Protein AF-A0A4D6H4Y0-F1 (afdb_monomer)

Nearest PDB structures (foldseek):
  6u6x-assembly2_B  TM=6.270E-01  e=1.393E+00  Homo sapiens

Mean predicted aligned error: 6.69 Å

pLDDT: mean 81.35, std 14.56, range [48.69, 95.5]

Sequence (61 aa):
MAAAIRPDNTDAMETTVEGDTLSTRISRETVGGLQSTVDDTVVNLTVADAIVDTTRTHIYE

Solvent-accessible surface area (backbone atoms only — not comparable to f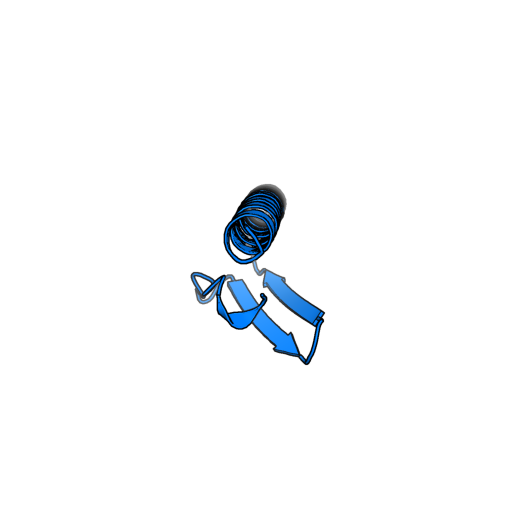ull-atom values): 3790 Å² total; per-residue (Å²): 113,70,82,76,61,73,71,87,65,45,103,45,30,46,73,48,73,58,92,93,44,76,49,73,51,76,58,59,99,41,71,67,57,39,50,53,52,51,52,53,49,55,53,51,51,53,54,52,50,53,51,49,52,53,50,53,60,64,74,77,110

Secondary structure (DSSP, 8-state):
-TTTS----BTTEEEEEETTEEEEEE--SSHHHHHHHHHHHHHHHHHHHHHHHHHHHHH--

Radius of gyration: 13.77 Å; Cα contacts (8 Å, |Δi|>4): 39; chains: 1; bounding box: 29×22×40 Å

Structure (mmCIF, N/CA/C/O backbone):
data_AF-A0A4D6H4Y0-F1
#
_entry.id   AF-A0A4D6H4Y0-F1
#
loop_
_atom_site.group_PDB
_atom_site.id
_atom_site.type_symbol
_atom_site.label_atom_id
_atom_site.label_alt_id
_atom_site.label_comp_id
_atom_site.label_asym_id
_atom_site.label_entity_id
_atom_site.label_seq_id
_atom_site.pdbx_PDB_ins_code
_atom_site.Cartn_x
_atom_site.Cartn_y
_atom_site.Cartn_z
_atom_site.occupancy
_atom_site.B_iso_or_equiv
_atom_site.auth_seq_id
_atom_site.auth_comp_id
_atom_site.auth_asym_id
_atom_site.auth_atom_id
_atom_site.pdbx_PDB_model_num
ATOM 1 N N . MET A 1 1 ? 6.937 -5.655 -11.464 1.00 52.62 1 MET A N 1
ATOM 2 C CA . MET A 1 1 ? 6.922 -4.341 -10.776 1.00 52.62 1 MET A CA 1
ATOM 3 C C . MET A 1 1 ? 6.515 -4.501 -9.325 1.00 52.62 1 MET A C 1
ATOM 5 O O . MET A 1 1 ? 7.280 -4.112 -8.458 1.00 52.62 1 MET A O 1
ATOM 9 N N . ALA A 1 2 ? 5.391 -5.163 -9.055 1.00 48.69 2 ALA A N 1
ATOM 10 C CA . ALA A 1 2 ? 4.849 -5.298 -7.708 1.00 48.69 2 ALA A CA 1
ATOM 11 C C . ALA A 1 2 ? 5.800 -5.938 -6.665 1.00 48.69 2 ALA A C 1
AT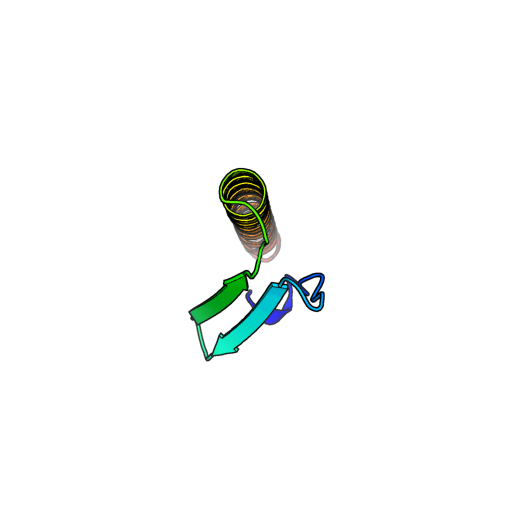OM 13 O O . ALA A 1 2 ? 5.825 -5.496 -5.527 1.00 48.69 2 ALA A O 1
ATOM 14 N N . ALA A 1 3 ? 6.663 -6.891 -7.047 1.00 52.09 3 ALA A N 1
ATOM 15 C CA . ALA A 1 3 ? 7.654 -7.478 -6.128 1.00 52.09 3 ALA A CA 1
ATOM 16 C C . ALA A 1 3 ? 8.883 -6.585 -5.825 1.00 52.09 3 ALA A C 1
ATOM 18 O O . ALA A 1 3 ? 9.640 -6.888 -4.907 1.00 52.09 3 ALA A O 1
ATOM 19 N N . ALA A 1 4 ? 9.115 -5.520 -6.605 1.00 55.34 4 ALA A N 1
ATOM 20 C CA . ALA A 1 4 ? 10.267 -4.623 -6.437 1.00 55.34 4 ALA A CA 1
ATOM 21 C C . ALA A 1 4 ? 9.990 -3.492 -5.433 1.00 55.34 4 ALA A C 1
ATOM 23 O O . ALA A 1 4 ? 10.913 -2.966 -4.818 1.00 55.34 4 ALA A O 1
ATOM 24 N N . ILE A 1 5 ? 8.714 -3.162 -5.228 1.00 57.59 5 ILE A N 1
ATOM 25 C CA . ILE A 1 5 ? 8.255 -2.314 -4.133 1.00 57.59 5 ILE A CA 1
ATOM 26 C C . ILE A 1 5 ? 8.080 -3.252 -2.947 1.00 57.59 5 ILE A C 1
ATOM 28 O O . ILE A 1 5 ? 6.979 -3.733 -2.715 1.00 57.59 5 ILE A O 1
ATOM 32 N N . ARG A 1 6 ? 9.163 -3.631 -2.257 1.00 51.94 6 ARG A N 1
ATOM 33 C CA . ARG A 1 6 ? 9.017 -4.435 -1.038 1.00 51.94 6 ARG A CA 1
ATOM 34 C C . ARG A 1 6 ? 8.387 -3.517 0.017 1.00 51.94 6 ARG A C 1
ATOM 36 O O . ARG A 1 6 ? 9.077 -2.608 0.472 1.00 51.94 6 ARG A O 1
ATOM 43 N N . PRO A 1 7 ? 7.100 -3.684 0.357 1.00 57.72 7 PRO A N 1
ATOM 44 C CA . PRO A 1 7 ? 6.402 -2.736 1.211 1.00 57.72 7 PRO A CA 1
ATOM 45 C C . PRO A 1 7 ? 6.925 -2.903 2.637 1.00 57.72 7 PRO A C 1
ATOM 47 O O . PRO A 1 7 ? 7.215 -4.031 3.054 1.00 57.72 7 PRO A O 1
ATOM 50 N N . ASP A 1 8 ? 7.032 -1.806 3.386 1.00 63.38 8 ASP A N 1
ATOM 51 C CA . ASP A 1 8 ? 7.239 -1.875 4.834 1.00 63.38 8 ASP A CA 1
ATOM 52 C C . ASP A 1 8 ? 5.950 -2.394 5.475 1.00 63.38 8 ASP A C 1
ATOM 54 O O . ASP A 1 8 ? 5.084 -1.643 5.927 1.00 63.38 8 ASP A O 1
ATOM 58 N N . ASN A 1 9 ? 5.790 -3.716 5.449 1.00 56.78 9 ASN A N 1
ATOM 59 C CA . ASN A 1 9 ? 4.690 -4.370 6.130 1.00 56.78 9 ASN A CA 1
ATOM 60 C C . ASN A 1 9 ? 4.846 -4.131 7.635 1.00 56.78 9 ASN A C 1
ATOM 62 O O . ASN A 1 9 ? 5.888 -4.409 8.231 1.00 56.78 9 ASN A O 1
ATOM 66 N N . THR A 1 10 ? 3.779 -3.632 8.243 1.00 64.25 10 THR A N 1
ATOM 67 C CA . THR A 1 10 ? 3.640 -3.445 9.690 1.00 64.25 10 THR A CA 1
ATOM 68 C C . THR A 1 10 ? 2.320 -4.078 10.119 1.00 64.25 10 THR A C 1
ATOM 70 O O . THR A 1 10 ? 1.451 -4.293 9.280 1.00 64.25 10 THR A O 1
ATOM 73 N N . ASP A 1 11 ? 2.089 -4.313 11.413 1.00 65.25 11 ASP A N 1
ATOM 74 C CA . ASP A 1 11 ? 0.779 -4.814 11.884 1.00 65.25 11 ASP A CA 1
ATOM 75 C C . ASP A 1 11 ? -0.400 -3.896 11.482 1.00 65.25 11 ASP A C 1
ATOM 77 O O . ASP A 1 11 ? -1.562 -4.297 11.486 1.00 65.25 11 ASP A O 1
ATOM 81 N N . ALA A 1 12 ? -0.104 -2.651 11.099 1.00 71.31 12 ALA A N 1
ATOM 82 C CA . ALA A 1 12 ? -1.063 -1.665 10.626 1.00 71.31 12 ALA A CA 1
ATOM 83 C C . ALA A 1 12 ? -1.182 -1.567 9.089 1.00 71.31 12 ALA A C 1
ATOM 85 O O . ALA A 1 12 ? -2.052 -0.845 8.593 1.00 71.31 12 ALA A O 1
ATOM 86 N N . MET A 1 13 ? -0.327 -2.255 8.329 1.00 81.94 13 MET A N 1
ATOM 87 C CA . MET A 1 13 ? -0.313 -2.234 6.867 1.00 81.94 13 MET A CA 1
ATOM 88 C C . MET A 1 13 ? 0.209 -3.560 6.316 1.00 81.94 13 MET A C 1
ATOM 90 O O . MET A 1 13 ? 1.377 -3.903 6.483 1.00 81.94 13 MET A O 1
ATOM 94 N N . GLU A 1 14 ? -0.650 -4.262 5.593 1.00 88.25 14 GLU A N 1
ATOM 95 C CA . GLU A 1 14 ? -0.313 -5.498 4.898 1.00 88.25 14 GLU A CA 1
ATOM 96 C C . GLU A 1 14 ? -0.499 -5.288 3.401 1.00 88.25 14 GLU A C 1
ATOM 98 O O . GLU A 1 14 ? -1.537 -4.793 2.961 1.00 88.25 14 GLU A O 1
ATOM 103 N N . THR A 1 15 ? 0.503 -5.658 2.611 1.00 87.12 15 THR A N 1
ATOM 104 C CA . THR A 1 15 ? 0.429 -5.580 1.153 1.00 87.12 15 THR A CA 1
ATOM 105 C C . THR A 1 15 ? 0.701 -6.939 0.526 1.00 87.12 15 THR A C 1
ATOM 107 O O . THR A 1 15 ? 1.703 -7.589 0.834 1.00 87.12 15 THR A O 1
ATOM 110 N N . THR A 1 16 ? -0.175 -7.344 -0.388 1.00 88.75 16 THR A N 1
ATOM 111 C CA . THR A 1 16 ? -0.080 -8.579 -1.165 1.00 88.75 16 THR A CA 1
ATOM 112 C C . THR A 1 16 ? -0.044 -8.277 -2.659 1.00 88.75 16 THR A C 1
ATOM 114 O O . THR A 1 16 ? -0.541 -7.252 -3.130 1.00 88.75 16 THR A O 1
ATOM 117 N N . VAL A 1 17 ? 0.582 -9.178 -3.413 1.00 89.75 17 VAL A N 1
ATOM 118 C CA . VAL A 1 17 ? 0.682 -9.102 -4.872 1.00 89.75 17 VAL A CA 1
ATOM 119 C C . VAL A 1 17 ? 0.051 -10.349 -5.462 1.00 89.75 17 VAL A C 1
ATOM 121 O O . VAL A 1 17 ? 0.491 -11.460 -5.168 1.00 89.75 17 VAL A O 1
ATOM 124 N N . GLU A 1 18 ? -0.932 -10.158 -6.331 1.00 88.44 18 GLU A N 1
ATOM 125 C CA . GLU A 1 18 ? -1.629 -11.223 -7.046 1.00 88.44 18 GLU A CA 1
ATOM 126 C C . GLU A 1 18 ? -1.606 -10.917 -8.547 1.00 88.44 18 GLU A C 1
ATOM 128 O O . GLU A 1 18 ? -2.358 -10.080 -9.049 1.00 88.44 18 GLU A O 1
ATOM 133 N N . GLY A 1 19 ? -0.694 -11.572 -9.274 1.00 87.69 19 GLY A N 1
ATOM 134 C CA . GLY A 1 19 ? -0.446 -11.271 -10.686 1.00 87.69 19 GLY A CA 1
ATOM 135 C C . GLY A 1 19 ? -0.011 -9.815 -10.875 1.00 87.69 19 GLY A C 1
ATOM 136 O O . GLY A 1 19 ? 1.030 -9.407 -10.359 1.00 87.69 19 GLY A O 1
ATOM 137 N N . ASP A 1 20 ? -0.832 -9.044 -11.589 1.00 86.69 20 ASP A N 1
ATOM 138 C CA . ASP A 1 20 ? -0.621 -7.612 -11.837 1.00 86.69 20 ASP A CA 1
ATOM 139 C C . ASP A 1 20 ? -1.330 -6.702 -10.816 1.00 86.69 20 ASP A C 1
ATOM 141 O O . ASP A 1 20 ? -1.261 -5.479 -10.920 1.00 86.69 20 ASP A O 1
ATOM 145 N N . THR A 1 21 ? -2.012 -7.277 -9.820 1.00 87.31 21 THR A N 1
ATOM 146 C CA . THR A 1 21 ? -2.735 -6.519 -8.791 1.00 87.31 21 THR A CA 1
ATOM 147 C C . THR A 1 21 ? -1.907 -6.399 -7.517 1.00 87.31 21 THR A C 1
ATOM 149 O O . THR A 1 21 ? -1.433 -7.395 -6.970 1.00 87.31 21 THR A O 1
ATOM 152 N N . LEU A 1 22 ? -1.772 -5.170 -7.019 1.00 89.06 22 LEU A N 1
ATOM 153 C CA . LEU A 1 22 ? -1.244 -4.864 -5.693 1.00 89.06 22 LEU A CA 1
ATOM 154 C C . LEU A 1 22 ? -2.421 -4.535 -4.769 1.00 89.06 22 LEU A C 1
ATOM 156 O O . LEU A 1 22 ? -3.148 -3.575 -5.022 1.00 89.06 22 LEU A O 1
ATOM 160 N N . SER A 1 23 ? -2.613 -5.319 -3.712 1.00 91.31 23 SER A N 1
ATOM 161 C CA . SER A 1 23 ? -3.656 -5.088 -2.713 1.00 91.31 23 SER A CA 1
ATOM 162 C C . SER A 1 23 ? -3.020 -4.691 -1.391 1.00 91.31 23 SER A C 1
ATOM 164 O O . SER A 1 23 ? -2.231 -5.445 -0.827 1.00 91.31 23 SER A O 1
ATOM 166 N N . THR A 1 24 ? -3.387 -3.522 -0.874 1.00 90.31 24 THR A N 1
ATOM 167 C CA . THR A 1 24 ? -2.905 -3.024 0.416 1.00 90.31 24 THR A CA 1
ATOM 168 C C . THR A 1 24 ? -4.077 -2.880 1.377 1.00 90.31 24 THR A C 1
ATOM 170 O O . THR A 1 24 ? -5.017 -2.121 1.136 1.0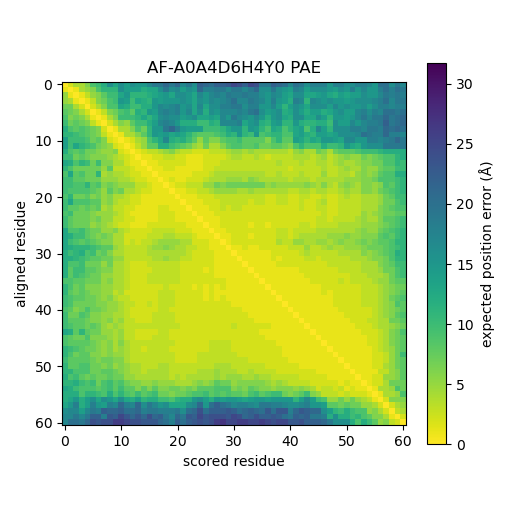0 90.31 24 THR A O 1
ATOM 173 N N . ARG A 1 25 ? -4.006 -3.585 2.505 1.00 91.81 25 ARG A N 1
ATOM 174 C CA . ARG A 1 25 ? -4.913 -3.431 3.640 1.00 91.81 25 ARG A CA 1
ATOM 175 C C . ARG A 1 25 ? -4.262 -2.525 4.679 1.00 91.81 25 ARG A C 1
ATOM 177 O O . ARG A 1 25 ? -3.187 -2.834 5.183 1.00 91.81 25 ARG A O 1
ATOM 184 N N . ILE A 1 26 ? -4.940 -1.436 5.037 1.00 90.69 26 ILE A N 1
ATOM 185 C CA . ILE A 1 26 ? -4.463 -0.464 6.030 1.00 90.69 26 ILE A CA 1
ATOM 186 C C . ILE A 1 26 ? -5.438 -0.430 7.207 1.00 90.69 26 ILE A C 1
ATOM 188 O O . ILE A 1 26 ? -6.646 -0.292 7.012 1.00 90.69 26 ILE A O 1
ATOM 192 N N . SER A 1 27 ? -4.911 -0.52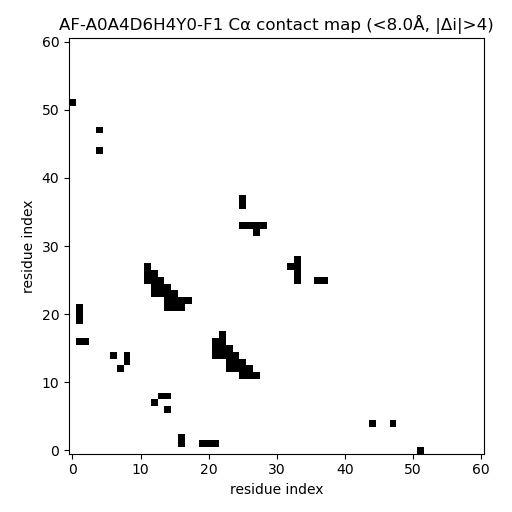6 8.427 1.00 90.56 27 SER A N 1
ATOM 193 C CA . SER A 1 27 ? -5.678 -0.424 9.673 1.00 90.56 27 SER A CA 1
ATOM 194 C C . SER A 1 27 ? -5.108 0.700 10.537 1.00 90.56 27 SER A C 1
ATOM 196 O O . SER A 1 27 ? -3.942 0.661 10.927 1.00 90.56 27 SER A O 1
ATOM 198 N N . ARG A 1 28 ? -5.921 1.718 10.846 1.00 91.44 28 ARG A N 1
ATOM 199 C CA . ARG A 1 28 ? -5.538 2.859 11.694 1.00 91.44 28 ARG A CA 1
ATOM 200 C C . ARG A 1 28 ? -6.658 3.210 12.662 1.00 91.44 28 ARG A C 1
ATOM 202 O O . ARG A 1 28 ? -7.832 3.095 12.327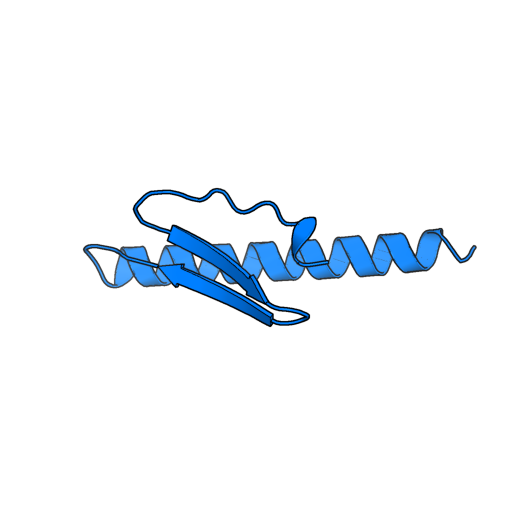 1.00 91.44 28 ARG A O 1
ATOM 209 N N . GLU A 1 29 ? -6.275 3.682 13.843 1.00 92.69 29 GLU A N 1
ATOM 210 C CA . GLU A 1 29 ? -7.209 4.072 14.909 1.00 92.69 29 GLU A CA 1
ATOM 211 C C . GLU A 1 29 ? -7.980 5.356 14.579 1.00 92.69 29 GLU A C 1
ATOM 213 O O . GLU A 1 29 ? -9.066 5.590 15.104 1.00 92.69 29 GLU A O 1
ATOM 218 N N . THR A 1 30 ? -7.426 6.197 13.702 1.00 94.06 30 THR A N 1
ATOM 219 C CA . THR A 1 30 ? -8.024 7.475 13.315 1.00 94.06 30 THR A CA 1
ATOM 220 C C . THR A 1 30 ? -8.147 7.590 11.803 1.00 94.06 30 THR A C 1
ATOM 222 O O . THR A 1 30 ? -7.309 7.096 11.047 1.00 94.06 30 THR A O 1
ATOM 225 N N . VAL A 1 31 ? -9.177 8.311 11.354 1.00 95.50 31 VAL A N 1
ATOM 226 C CA . VAL A 1 31 ? -9.389 8.608 9.929 1.00 95.50 31 VAL A CA 1
ATOM 227 C C . VAL A 1 31 ? -8.242 9.449 9.362 1.00 95.50 31 VAL A C 1
ATOM 229 O O . VAL A 1 31 ? -7.805 9.196 8.247 1.00 95.50 31 VAL A O 1
ATOM 232 N N . GLY A 1 32 ? -7.704 10.396 10.141 1.00 94.62 32 GLY A N 1
ATOM 233 C CA . GLY A 1 32 ? -6.540 11.189 9.726 1.00 94.62 32 GLY A CA 1
ATOM 234 C C . GLY A 1 32 ? -5.285 10.332 9.534 1.00 94.62 32 GLY A C 1
ATOM 235 O O . GLY A 1 32 ? -4.587 10.474 8.536 1.00 94.62 32 GLY A O 1
ATOM 236 N N . GLY A 1 33 ? -5.036 9.377 10.437 1.00 91.25 33 GLY A N 1
ATOM 237 C CA . GLY A 1 33 ? -3.934 8.425 10.285 1.00 91.25 33 GLY A CA 1
ATOM 238 C C . GLY A 1 33 ? -4.118 7.493 9.085 1.00 91.25 33 GLY A C 1
ATOM 239 O O . GLY A 1 33 ? -3.145 7.183 8.394 1.00 91.25 33 GLY A O 1
ATOM 240 N N . LEU A 1 34 ? -5.358 7.066 8.813 1.00 92.50 34 LEU A N 1
ATOM 241 C CA . LEU A 1 34 ? -5.690 6.277 7.624 1.00 92.50 34 LEU A CA 1
ATOM 242 C C . LEU A 1 34 ? -5.403 7.067 6.346 1.00 92.50 34 LEU A C 1
ATOM 244 O O . LEU A 1 34 ? -4.689 6.567 5.483 1.00 92.50 34 LEU A O 1
ATOM 248 N N . GLN A 1 35 ? -5.909 8.298 6.255 1.00 94.38 35 GLN A N 1
ATOM 249 C CA . GLN A 1 35 ? -5.742 9.156 5.085 1.00 94.38 35 GLN A CA 1
ATOM 250 C C . GLN A 1 35 ? -4.267 9.459 4.809 1.00 94.38 35 GLN A C 1
ATOM 252 O O . GLN A 1 35 ? -3.822 9.242 3.689 1.00 94.38 35 GLN A O 1
ATOM 257 N N . SER A 1 36 ? -3.486 9.827 5.828 1.00 91.94 36 SER A N 1
ATOM 258 C CA . SER A 1 36 ? -2.040 10.034 5.666 1.00 91.94 36 SER A CA 1
ATOM 259 C C . SER A 1 36 ? -1.334 8.789 5.119 1.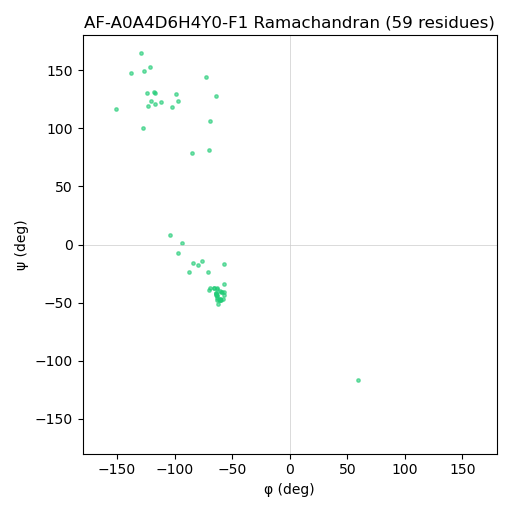00 91.94 36 SER A C 1
ATOM 261 O O . SER A 1 36 ? -0.518 8.893 4.215 1.00 91.94 36 SER A O 1
ATOM 263 N N . THR A 1 37 ? -1.674 7.596 5.624 1.00 90.31 37 THR A N 1
ATOM 264 C CA . THR A 1 37 ? -1.026 6.349 5.175 1.00 90.31 37 THR A CA 1
ATOM 265 C C . THR A 1 37 ? -1.404 5.996 3.733 1.00 90.31 37 THR A C 1
ATOM 267 O O . THR A 1 37 ? -0.576 5.486 2.977 1.00 90.31 37 THR A O 1
ATOM 270 N N . VAL A 1 38 ? -2.658 6.245 3.346 1.00 91.50 38 VAL A N 1
ATOM 271 C CA . VAL A 1 38 ? -3.119 6.060 1.964 1.00 91.50 38 VAL A CA 1
ATOM 272 C C . VAL A 1 38 ? -2.374 7.011 1.029 1.00 91.50 38 VAL A C 1
ATOM 274 O O . VAL A 1 38 ? -1.845 6.557 0.016 1.00 91.50 38 VAL A O 1
ATOM 277 N N . ASP A 1 39 ? -2.280 8.290 1.391 1.00 92.56 39 ASP A N 1
ATOM 278 C CA . ASP A 1 39 ? -1.589 9.304 0.593 1.00 92.56 39 ASP A CA 1
ATOM 279 C C . ASP A 1 39 ? -0.111 8.945 0.387 1.00 92.56 39 ASP A C 1
ATOM 281 O O . ASP A 1 39 ? 0.359 8.914 -0.753 1.00 92.56 39 ASP A O 1
ATOM 285 N N . ASP A 1 40 ? 0.595 8.568 1.457 1.00 89.25 40 ASP A N 1
ATOM 286 C CA . ASP A 1 40 ? 1.994 8.127 1.386 1.00 89.25 40 ASP A CA 1
ATOM 287 C C . ASP A 1 40 ? 2.157 6.906 0.467 1.00 89.25 40 ASP A C 1
ATOM 289 O O . ASP A 1 40 ? 3.090 6.830 -0.337 1.00 89.25 40 ASP A O 1
ATOM 293 N N . THR A 1 41 ? 1.224 5.951 0.542 1.00 87.44 41 THR A N 1
ATOM 294 C CA . THR A 1 41 ? 1.242 4.755 -0.310 1.00 87.44 41 THR A CA 1
ATOM 295 C C . THR A 1 41 ? 1.100 5.134 -1.784 1.00 87.44 41 THR A C 1
ATOM 297 O O . THR A 1 41 ? 1.877 4.662 -2.610 1.00 87.44 41 THR A O 1
ATOM 300 N N . VAL A 1 42 ? 0.166 6.022 -2.133 1.00 91.44 42 VAL A N 1
ATOM 301 C CA . VAL A 1 42 ? -0.039 6.472 -3.522 1.00 91.44 42 VAL A CA 1
ATOM 302 C C . VAL A 1 42 ? 1.185 7.216 -4.059 1.00 91.44 42 VAL A C 1
ATOM 304 O O . VAL A 1 42 ? 1.603 6.972 -5.197 1.00 91.44 42 VAL A O 1
ATOM 307 N N . VAL A 1 43 ? 1.801 8.081 -3.248 1.00 92.25 43 VAL A N 1
ATOM 308 C CA . VAL A 1 43 ? 3.045 8.773 -3.618 1.00 92.25 43 VAL A CA 1
ATOM 309 C C . VAL A 1 43 ? 4.159 7.763 -3.893 1.00 92.25 43 VAL A C 1
ATOM 311 O O . VAL A 1 43 ? 4.792 7.825 -4.948 1.00 92.25 43 VAL A O 1
ATOM 314 N N . ASN A 1 44 ? 4.356 6.786 -3.005 1.00 87.06 44 ASN A N 1
ATOM 315 C CA . ASN A 1 44 ? 5.375 5.749 -3.177 1.00 87.06 44 ASN A CA 1
ATOM 316 C C . ASN A 1 44 ? 5.160 4.923 -4.456 1.00 87.06 44 ASN A C 1
ATOM 318 O O . ASN A 1 44 ? 6.122 4.646 -5.175 1.00 87.06 44 ASN A O 1
ATOM 322 N N . LEU A 1 45 ? 3.912 4.568 -4.779 1.00 89.81 45 LEU A N 1
ATOM 323 C CA . LEU A 1 45 ? 3.585 3.848 -6.015 1.00 89.81 45 LEU A CA 1
ATOM 324 C C . LEU A 1 45 ? 3.858 4.689 -7.265 1.00 89.81 45 LEU A C 1
ATOM 326 O O . LEU A 1 45 ? 4.365 4.162 -8.252 1.00 89.81 45 LEU A O 1
ATOM 330 N N . THR A 1 46 ? 3.590 5.994 -7.206 1.00 91.31 46 THR A N 1
ATOM 331 C CA . THR A 1 46 ? 3.875 6.924 -8.309 1.00 91.31 46 THR A CA 1
ATOM 332 C C . THR A 1 46 ? 5.378 7.020 -8.578 1.00 91.31 46 THR A C 1
ATOM 334 O O . THR A 1 46 ? 5.819 6.961 -9.724 1.00 91.31 46 THR A O 1
ATOM 337 N N . VAL A 1 47 ? 6.191 7.118 -7.521 1.00 91.00 47 VAL A N 1
ATOM 338 C CA . VAL A 1 47 ? 7.658 7.132 -7.641 1.00 91.00 47 VAL A CA 1
ATOM 339 C C . VAL A 1 47 ? 8.173 5.813 -8.218 1.00 91.00 47 VAL A C 1
ATOM 341 O O . VAL A 1 47 ? 9.028 5.815 -9.103 1.00 91.00 47 VAL A O 1
ATOM 344 N N . ALA A 1 48 ? 7.648 4.683 -7.746 1.00 87.50 48 ALA A N 1
ATOM 345 C CA . ALA A 1 48 ? 8.048 3.377 -8.250 1.00 87.50 48 ALA A CA 1
ATOM 346 C C . ALA A 1 48 ? 7.707 3.185 -9.736 1.00 87.50 48 ALA A C 1
ATOM 348 O O . ALA A 1 48 ? 8.513 2.609 -10.471 1.00 87.50 48 ALA A O 1
ATOM 349 N N . ASP A 1 49 ? 6.555 3.687 -10.186 1.00 89.56 49 ASP A N 1
ATOM 350 C CA . ASP A 1 49 ? 6.168 3.665 -11.598 1.00 89.56 49 ASP A CA 1
ATOM 351 C C . ASP A 1 49 ? 7.163 4.459 -12.461 1.00 89.56 49 ASP A C 1
ATOM 353 O O . ASP A 1 49 ? 7.719 3.923 -13.422 1.00 89.56 49 ASP A O 1
ATOM 357 N N . ALA A 1 50 ? 7.515 5.676 -12.033 1.00 90.50 50 ALA A N 1
ATOM 358 C CA . ALA A 1 50 ? 8.500 6.515 -12.719 1.00 90.50 50 ALA A CA 1
ATOM 359 C C . ALA A 1 50 ? 9.896 5.866 -12.800 1.00 90.50 50 ALA A C 1
ATOM 361 O O . ALA A 1 50 ? 10.570 5.944 -13.832 1.00 90.50 50 ALA A O 1
ATOM 362 N N . ILE A 1 51 ? 10.342 5.196 -11.730 1.00 90.19 51 ILE A N 1
ATOM 363 C CA . ILE A 1 51 ? 11.626 4.476 -11.711 1.00 90.19 51 ILE A CA 1
ATOM 364 C C . ILE A 1 51 ? 11.620 3.338 -12.730 1.00 90.19 51 ILE A C 1
ATOM 366 O O . ILE A 1 51 ? 12.603 3.146 -13.450 1.00 90.19 51 ILE A O 1
ATOM 370 N N . VAL A 1 52 ? 10.534 2.570 -12.802 1.00 88.38 52 VAL A N 1
ATOM 371 C CA . VAL A 1 52 ? 10.460 1.445 -13.735 1.00 88.38 52 VAL A CA 1
ATOM 372 C C . VAL A 1 52 ? 10.377 1.928 -15.177 1.00 88.38 52 VAL A C 1
ATOM 374 O O . VAL A 1 52 ? 11.026 1.327 -16.033 1.00 88.38 52 VAL A O 1
ATOM 377 N N . ASP A 1 53 ? 9.637 2.998 -15.452 1.00 89.00 53 ASP A N 1
ATOM 378 C CA . ASP A 1 53 ? 9.579 3.600 -16.785 1.00 89.00 53 ASP A CA 1
ATOM 379 C C . ASP A 1 53 ? 10.963 4.089 -17.246 1.00 89.00 53 ASP A C 1
ATOM 381 O O . ASP A 1 53 ? 11.453 3.714 -18.317 1.00 89.00 53 ASP A O 1
ATOM 385 N N . THR A 1 54 ? 11.667 4.804 -16.363 1.00 88.94 54 THR A N 1
ATOM 386 C CA . THR A 1 54 ? 13.049 5.251 -16.598 1.00 88.94 54 THR A CA 1
ATOM 387 C C . THR A 1 54 ? 13.976 4.065 -16.862 1.00 88.94 54 THR A C 1
ATOM 389 O O . THR A 1 54 ? 14.753 4.076 -17.817 1.00 88.94 54 THR A O 1
ATOM 392 N N . THR A 1 55 ? 13.880 3.019 -16.038 1.00 85.25 55 THR A N 1
ATOM 393 C CA . THR A 1 55 ? 14.717 1.817 -16.151 1.00 85.25 55 THR A CA 1
ATOM 394 C C . THR A 1 55 ? 14.457 1.081 -17.460 1.00 85.25 55 THR A C 1
ATOM 396 O O . THR A 1 55 ? 15.400 0.667 -18.122 1.00 85.25 55 THR A O 1
ATOM 399 N N . ARG A 1 56 ? 13.194 0.942 -17.879 1.00 84.50 56 ARG A N 1
ATOM 400 C CA . ARG A 1 56 ? 12.852 0.336 -19.171 1.00 84.50 56 ARG A CA 1
ATOM 401 C C . ARG A 1 56 ? 13.460 1.132 -20.316 1.00 84.50 56 ARG A C 1
ATOM 403 O O . ARG A 1 56 ? 14.118 0.533 -21.152 1.00 84.50 56 ARG A O 1
ATOM 410 N N . THR A 1 57 ? 13.309 2.452 -20.310 1.00 76.88 57 THR A N 1
ATOM 411 C CA . THR A 1 57 ? 13.852 3.328 -21.359 1.00 76.88 57 THR A CA 1
ATOM 412 C C . THR A 1 57 ? 15.368 3.166 -21.526 1.00 76.88 57 THR A C 1
ATOM 4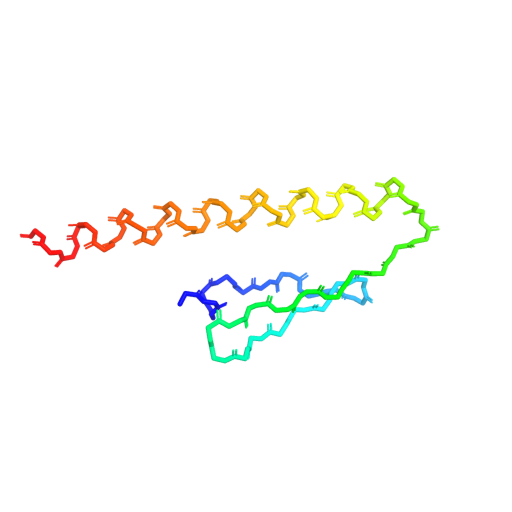14 O O . THR A 1 57 ? 15.834 3.052 -22.651 1.00 76.88 57 THR A O 1
ATOM 417 N N . HIS A 1 58 ? 16.124 3.040 -20.429 1.00 69.56 58 HIS A N 1
ATOM 418 C CA . HIS A 1 58 ? 17.587 2.883 -20.471 1.00 69.56 58 HIS A CA 1
ATOM 419 C C . HIS A 1 58 ? 18.078 1.459 -20.796 1.00 69.56 58 HIS A C 1
ATOM 421 O O . HIS A 1 58 ? 19.243 1.290 -21.128 1.00 69.56 58 HIS A O 1
ATOM 427 N N . ILE A 1 59 ? 17.243 0.419 -20.665 1.00 60.97 59 ILE A N 1
ATOM 428 C CA . ILE A 1 59 ? 17.624 -0.967 -21.022 1.00 60.97 59 ILE A CA 1
ATOM 429 C C . ILE A 1 59 ? 17.440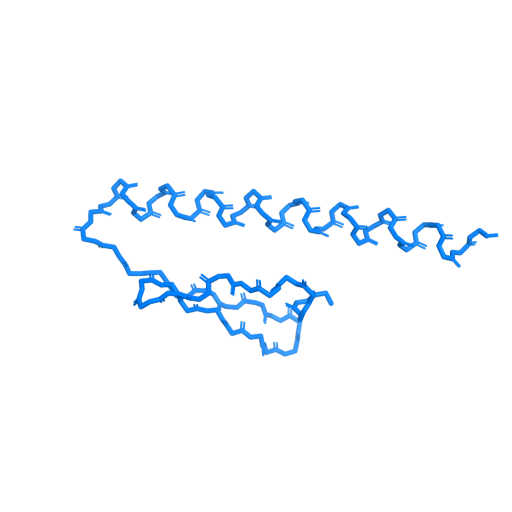 -1.229 -22.532 1.00 60.97 59 ILE A C 1
ATOM 431 O O . ILE A 1 59 ? 17.970 -2.208 -23.056 1.00 60.97 59 ILE A O 1
ATOM 435 N N . TYR A 1 60 ? 16.696 -0.368 -23.233 1.00 51.81 60 TYR A N 1
ATOM 436 C CA . TYR A 1 60 ? 16.466 -0.455 -24.680 1.00 51.81 60 TYR A CA 1
ATOM 437 C C . TYR A 1 60 ? 17.275 0.571 -25.508 1.00 51.81 60 TYR A C 1
ATOM 439 O O . TYR A 1 60 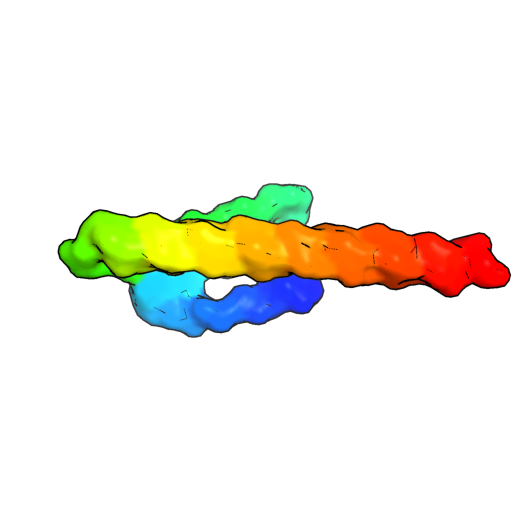? 17.052 0.655 -26.717 1.00 51.81 60 TYR A O 1
ATOM 447 N N . GLU A 1 61 ? 18.208 1.304 -24.887 1.00 50.31 61 GLU A N 1
ATOM 448 C CA . GLU A 1 61 ? 19.310 2.039 -25.549 1.00 50.31 61 GLU A CA 1
ATOM 449 C C . GLU A 1 61 ? 20.617 1.232 -25.488 1.00 50.31 61 GLU A C 1
ATOM 451 O O . GLU A 1 61 ? 21.362 1.254 -26.495 1.00 50.31 61 GLU A O 1
#

Foldseek 3Di:
DQVVCPDPDDPQWDWDDDPPDIDIDGHDPDPVVVVVVVVVVVVSVVVVVVVVVVVVVVVVD

Organism: NCBI:txid699433